Protein AF-A0AAD6XWJ1-F1 (afdb_monomer)

Nearest PDB structures (foldseek):
  7ep2-assembly2_D  TM=2.963E-01  e=6.273E+00  Homo sapiens

Structure (mmCIF, N/CA/C/O backbone):
data_AF-A0AAD6XWJ1-F1
#
_entry.id   AF-A0AAD6XWJ1-F1
#
loop_
_atom_site.group_PDB
_atom_site.id
_atom_site.type_symbol
_atom_site.label_atom_id
_atom_site.label_alt_id
_atom_site.label_comp_id
_atom_site.label_asym_id
_atom_site.label_entity_id
_atom_site.label_seq_id
_atom_site.pdbx_PDB_ins_code
_atom_site.Cartn_x
_atom_site.Cartn_y
_atom_site.Cartn_z
_atom_site.occupancy
_atom_site.B_iso_or_equiv
_atom_site.auth_seq_id
_atom_site.auth_comp_id
_atom_site.auth_asym_id
_atom_site.auth_atom_id
_atom_site.pdbx_PDB_model_num
ATOM 1 N N . CYS A 1 1 ? -11.488 4.535 10.121 1.00 91.62 1 CYS A N 1
ATOM 2 C CA . CYS A 1 1 ? -10.588 3.392 9.945 1.00 91.62 1 CYS A CA 1
ATOM 3 C C . CYS A 1 1 ? -10.199 2.906 11.325 1.00 91.62 1 CYS A C 1
ATOM 5 O O . CYS A 1 1 ? -9.861 3.737 12.164 1.00 91.62 1 CYS A O 1
ATOM 7 N N . ARG A 1 2 ? -10.234 1.590 11.554 1.00 92.44 2 ARG A N 1
ATOM 8 C CA . ARG A 1 2 ? -9.818 0.940 12.807 1.00 92.44 2 ARG A CA 1
ATOM 9 C C . ARG A 1 2 ? -8.453 1.377 13.351 1.00 92.44 2 ARG A C 1
ATOM 11 O O . ARG A 1 2 ? -8.247 1.314 14.556 1.00 92.44 2 ARG A O 1
ATOM 18 N N . PHE A 1 3 ? -7.564 1.884 12.494 1.00 94.31 3 PHE A N 1
ATOM 19 C CA . PHE A 1 3 ? -6.291 2.479 12.900 1.00 94.31 3 PHE A CA 1
ATOM 20 C C . PHE A 1 3 ? -6.427 3.955 13.305 1.00 94.31 3 PHE A C 1
ATOM 22 O O . PHE A 1 3 ? -6.313 4.287 14.481 1.00 94.31 3 PHE A O 1
ATOM 29 N N . CYS A 1 4 ? -6.681 4.854 12.344 1.00 94.25 4 CYS A N 1
ATOM 30 C CA . CYS A 1 4 ? -6.614 6.303 12.581 1.00 94.25 4 CYS A CA 1
ATOM 31 C C . CYS A 1 4 ? -7.834 6.883 13.300 1.00 94.25 4 CYS A C 1
ATOM 33 O O . CYS A 1 4 ? -7.748 7.980 13.836 1.00 94.25 4 CYS A O 1
ATOM 35 N N . LYS A 1 5 ? -8.970 6.173 13.294 1.00 92.62 5 LYS A N 1
ATOM 36 C CA . LYS A 1 5 ? -10.259 6.605 13.868 1.00 92.62 5 LYS A CA 1
ATOM 37 C C . LYS A 1 5 ? -10.811 7.932 13.313 1.00 92.62 5 LYS A C 1
ATOM 39 O O . LYS A 1 5 ? -11.768 8.453 13.870 1.00 92.62 5 LYS A O 1
ATOM 44 N N . ILE A 1 6 ? -10.237 8.447 12.223 1.00 90.69 6 ILE A N 1
ATOM 45 C CA . ILE A 1 6 ? -10.613 9.720 11.587 1.00 90.69 6 ILE A CA 1
ATOM 46 C C . ILE A 1 6 ? -11.378 9.458 10.285 1.00 90.69 6 ILE A C 1
ATOM 48 O O . ILE A 1 6 ? -12.524 9.863 10.147 1.00 90.69 6 ILE A O 1
ATOM 52 N N . GLU A 1 7 ? -10.763 8.725 9.357 1.00 89.38 7 GLU A N 1
ATOM 53 C CA . GLU A 1 7 ? -11.330 8.467 8.027 1.00 89.38 7 GLU A CA 1
ATOM 54 C C . GLU A 1 7 ? -12.370 7.343 8.023 1.00 89.38 7 GLU A C 1
ATOM 56 O O . GLU A 1 7 ? -12.495 6.595 8.995 1.00 89.38 7 GLU A O 1
ATOM 61 N N . VAL A 1 8 ? -13.083 7.143 6.912 1.00 88.06 8 VAL A N 1
ATOM 62 C CA . VAL A 1 8 ? -13.937 5.955 6.725 1.00 88.06 8 VAL A CA 1
ATOM 63 C C . VAL A 1 8 ? -13.086 4.681 6.800 1.00 88.06 8 VAL A C 1
ATOM 65 O O . VAL A 1 8 ? -11.908 4.648 6.447 1.00 88.06 8 VAL A O 1
ATOM 68 N N . GLU A 1 9 ? -13.646 3.613 7.363 1.00 88.62 9 GLU A N 1
ATOM 69 C CA . GLU A 1 9 ? -12.961 2.327 7.418 1.00 88.62 9 GLU A CA 1
ATOM 70 C C . GLU A 1 9 ? -13.071 1.581 6.091 1.00 88.62 9 GLU A C 1
ATOM 72 O O . GLU A 1 9 ? -14.059 0.898 5.837 1.00 88.62 9 GLU A O 1
ATOM 77 N N . THR A 1 10 ? -12.025 1.690 5.274 1.00 88.38 10 THR A N 1
ATOM 78 C CA . THR A 1 10 ? -11.870 0.904 4.051 1.00 88.38 10 THR A CA 1
ATOM 79 C C . THR A 1 10 ? -10.471 0.279 3.976 1.00 88.38 10 THR A C 1
ATOM 81 O O . THR A 1 10 ? -9.503 0.879 4.468 1.00 88.38 10 THR A O 1
ATOM 84 N N . PRO A 1 11 ? -10.331 -0.922 3.385 1.00 85.56 11 PRO A N 1
ATOM 85 C CA . PRO A 1 11 ? -9.026 -1.522 3.123 1.00 85.56 11 PRO A CA 1
ATOM 86 C C . P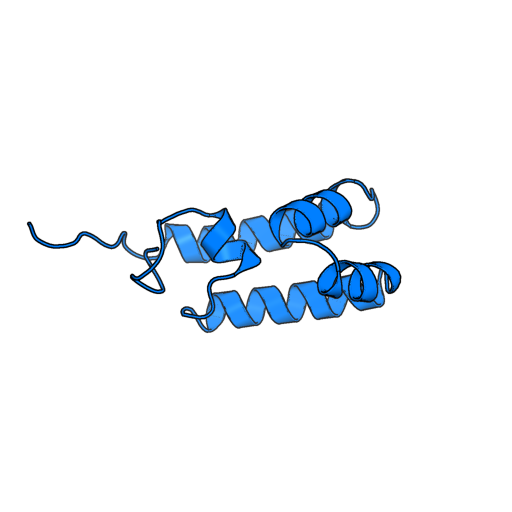RO A 1 11 ? -8.097 -0.634 2.289 1.00 85.56 11 PRO A C 1
ATOM 88 O O . PRO A 1 11 ? -6.898 -0.594 2.545 1.00 85.56 11 PRO A O 1
ATOM 91 N N . GLU A 1 12 ? -8.637 0.121 1.333 1.00 87.12 12 GLU A N 1
ATOM 92 C CA . GLU A 1 12 ? -7.879 1.015 0.456 1.00 87.12 12 GLU A CA 1
ATOM 93 C C . GLU A 1 12 ? -7.235 2.151 1.247 1.00 87.12 12 GLU A C 1
ATOM 95 O O . GLU A 1 12 ? -6.066 2.465 1.029 1.00 87.12 12 GLU A O 1
ATOM 100 N N . HIS A 1 13 ? -7.957 2.732 2.213 1.00 90.44 13 HIS A N 1
ATOM 101 C CA . HIS A 1 13 ? -7.380 3.741 3.094 1.00 90.44 13 HIS A CA 1
ATOM 102 C C . HIS A 1 13 ? -6.236 3.146 3.918 1.00 90.44 13 HIS A C 1
ATOM 104 O O . HIS A 1 13 ? -5.172 3.760 3.994 1.00 90.44 13 HIS A O 1
ATOM 110 N N . ALA A 1 14 ? -6.429 1.960 4.509 1.00 92.06 14 ALA A N 1
ATOM 111 C CA . ALA A 1 14 ? -5.383 1.268 5.263 1.00 92.06 14 ALA A CA 1
ATOM 112 C C . ALA A 1 14 ? -4.134 1.011 4.405 1.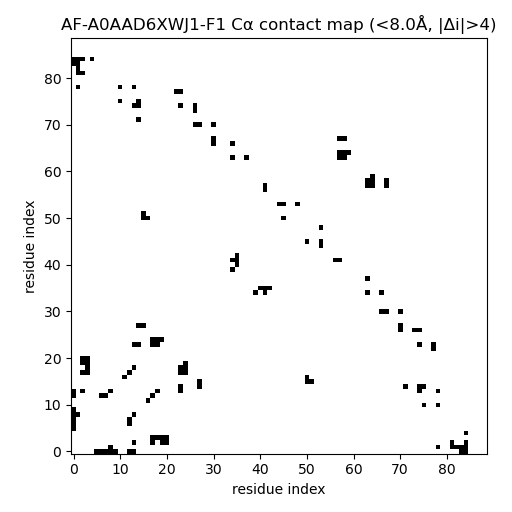00 92.06 14 ALA A C 1
ATOM 114 O O . ALA A 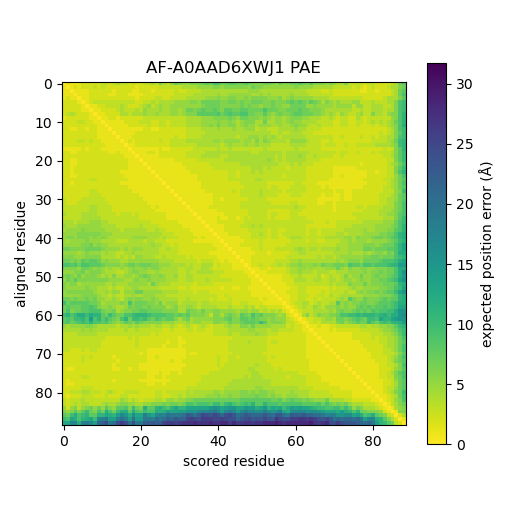1 14 ? -3.025 1.322 4.827 1.00 92.06 14 ALA A O 1
ATOM 115 N N . LEU A 1 15 ? -4.332 0.513 3.189 1.00 90.94 15 LEU A N 1
ATOM 116 C CA . LEU A 1 15 ? -3.279 0.102 2.268 1.00 90.94 15 LEU A CA 1
ATOM 117 C C . LEU A 1 15 ? -2.518 1.281 1.652 1.00 90.94 15 LEU A C 1
ATOM 119 O O . LEU A 1 15 ? -1.296 1.226 1.533 1.00 90.94 15 LEU A O 1
ATOM 123 N N . LEU A 1 16 ? -3.219 2.350 1.270 1.00 88.75 16 LEU A N 1
ATOM 124 C CA . LEU A 1 16 ? -2.636 3.435 0.478 1.00 88.75 16 LEU A CA 1
ATOM 125 C C . LEU A 1 16 ? -2.233 4.640 1.320 1.00 88.75 16 LEU A C 1
ATOM 127 O O . LEU A 1 16 ? -1.147 5.175 1.119 1.00 88.75 16 LEU A O 1
ATOM 131 N N . THR A 1 17 ? -3.041 5.040 2.306 1.00 91.69 17 THR A N 1
ATOM 132 C CA . THR A 1 17 ? -2.916 6.381 2.920 1.00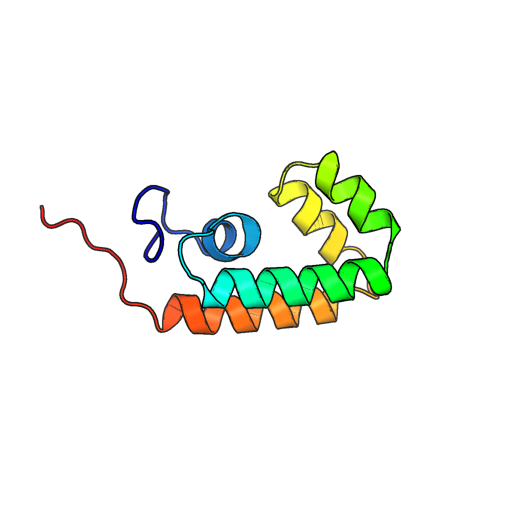 91.69 17 THR A CA 1
ATOM 133 C C . THR A 1 17 ? -2.867 6.407 4.449 1.00 91.69 17 THR A C 1
ATOM 135 O O . THR A 1 17 ? -2.545 7.433 5.031 1.00 91.69 17 THR A O 1
ATOM 138 N N . CYS A 1 18 ? -3.203 5.317 5.142 1.00 94.88 18 CYS A N 1
ATOM 139 C CA . CYS A 1 18 ? -3.307 5.337 6.601 1.00 94.88 18 CYS A CA 1
ATOM 140 C C . CYS A 1 18 ? -1.936 5.220 7.268 1.00 94.88 18 CYS A C 1
ATOM 142 O O . CYS A 1 18 ? -1.315 4.165 7.178 1.00 94.88 18 CYS A O 1
ATOM 144 N N . ASP A 1 19 ? -1.502 6.246 7.998 1.00 96.12 19 ASP A N 1
ATOM 145 C CA . ASP A 1 19 ? -0.207 6.249 8.705 1.00 96.12 19 ASP A CA 1
ATOM 146 C C . ASP A 1 19 ? -0.320 5.989 10.216 1.00 96.12 19 ASP A C 1
ATOM 148 O O . ASP A 1 19 ? 0.660 6.057 10.952 1.00 96.12 19 ASP A O 1
ATOM 152 N N . ALA A 1 20 ? -1.520 5.663 10.702 1.00 96.19 20 ALA A N 1
ATOM 153 C CA . ALA A 1 20 ? -1.768 5.465 12.130 1.00 96.19 20 ALA A CA 1
ATOM 154 C C . ALA A 1 20 ? -1.281 4.109 12.677 1.00 96.19 20 ALA A C 1
ATOM 156 O O . ALA A 1 20 ? -1.198 3.947 13.893 1.00 96.19 20 ALA A O 1
ATOM 157 N N . SER A 1 21 ? -0.978 3.135 11.810 1.00 96.31 21 SER A N 1
ATOM 158 C CA . SER A 1 21 ? -0.407 1.841 12.207 1.00 96.31 21 SER A CA 1
ATOM 159 C C . SER A 1 21 ? 1.066 1.760 11.788 1.00 96.31 21 SER A C 1
ATOM 161 O O . SER A 1 21 ? 1.341 1.687 10.588 1.00 96.31 21 SER A O 1
ATOM 163 N N . PRO A 1 22 ? 2.022 1.730 12.741 1.00 96.38 22 PRO A N 1
ATOM 164 C CA . PRO A 1 22 ? 3.448 1.606 12.429 1.00 96.38 22 PRO A CA 1
ATOM 165 C C . PRO A 1 22 ? 3.785 0.352 11.615 1.00 96.38 22 PRO A C 1
ATOM 167 O O . PRO A 1 22 ? 4.670 0.381 10.762 1.00 96.38 22 PRO A O 1
ATOM 170 N N . GLU A 1 23 ? 3.060 -0.742 11.849 1.00 96.75 23 GLU A N 1
ATOM 171 C CA . GLU A 1 23 ? 3.228 -1.996 11.116 1.00 96.75 23 GLU A CA 1
ATOM 172 C C . GLU A 1 23 ? 2.827 -1.843 9.643 1.00 96.75 23 GLU A C 1
ATOM 174 O O . GLU A 1 23 ? 3.596 -2.196 8.750 1.00 96.75 23 GLU A O 1
ATOM 179 N N . VAL A 1 24 ? 1.678 -1.214 9.374 1.00 96.12 24 VAL A N 1
ATOM 180 C CA . VAL A 1 24 ? 1.222 -0.924 8.004 1.00 96.12 24 VAL A CA 1
ATOM 181 C C . VAL A 1 24 ? 2.172 0.045 7.295 1.00 96.12 24 VAL A C 1
ATOM 183 O O . VAL A 1 24 ? 2.499 -0.159 6.125 1.00 96.12 24 VAL A O 1
ATOM 186 N N . VAL A 1 25 ? 2.678 1.061 8.001 1.00 96.88 25 VAL A N 1
ATOM 187 C CA . VAL A 1 25 ? 3.682 1.997 7.463 1.00 96.88 25 VAL A CA 1
ATOM 188 C C . VAL A 1 25 ? 4.970 1.263 7.082 1.00 96.88 25 VAL A C 1
ATOM 190 O O . VAL A 1 25 ? 5.536 1.528 6.018 1.00 96.88 25 VAL A O 1
ATOM 193 N N . SER A 1 26 ? 5.419 0.313 7.907 1.00 97.44 26 SER A N 1
ATOM 194 C CA . SER A 1 26 ? 6.595 -0.516 7.623 1.00 97.44 26 SER A CA 1
ATOM 195 C C . SER A 1 26 ? 6.393 -1.379 6.373 1.00 97.44 26 SER A C 1
ATOM 197 O O . SER A 1 26 ? 7.223 -1.342 5.460 1.00 97.44 26 SER A O 1
ATOM 199 N N . LEU A 1 27 ? 5.252 -2.074 6.272 1.00 97.12 27 LEU A N 1
ATOM 200 C CA . LEU A 1 27 ? 4.893 -2.878 5.097 1.00 97.12 27 LEU A CA 1
ATOM 201 C C . LEU A 1 27 ? 4.862 -2.034 3.819 1.00 97.12 27 LEU A C 1
ATOM 203 O O . LEU A 1 27 ? 5.451 -2.416 2.808 1.00 97.12 27 LEU A O 1
ATOM 207 N N . ARG A 1 28 ? 4.239 -0.854 3.872 1.00 95.75 28 ARG A N 1
ATOM 208 C CA . ARG A 1 28 ? 4.156 0.067 2.732 1.00 95.75 28 ARG A CA 1
ATOM 209 C C . ARG A 1 28 ? 5.524 0.616 2.330 1.00 95.75 28 ARG A C 1
ATOM 211 O O . ARG A 1 28 ? 5.830 0.684 1.143 1.00 95.75 28 ARG A O 1
ATOM 218 N N . THR A 1 29 ? 6.370 0.954 3.300 1.00 95.38 29 THR A N 1
ATOM 219 C CA . THR A 1 29 ? 7.741 1.424 3.043 1.00 95.38 29 THR A CA 1
ATOM 220 C C . THR A 1 29 ? 8.576 0.336 2.368 1.00 95.38 29 THR A C 1
ATOM 222 O O . THR A 1 29 ? 9.251 0.607 1.375 1.00 95.38 29 THR A O 1
ATOM 225 N N . ALA A 1 30 ? 8.500 -0.906 2.858 1.00 96.00 30 ALA A N 1
ATOM 226 C CA . ALA A 1 30 ? 9.196 -2.043 2.259 1.00 96.00 30 ALA A CA 1
ATOM 227 C C . ALA A 1 30 ? 8.679 -2.350 0.844 1.00 96.00 30 ALA A C 1
ATOM 229 O O . ALA A 1 30 ? 9.475 -2.568 -0.075 1.00 96.00 30 ALA A O 1
ATOM 230 N N . PHE A 1 31 ? 7.357 -2.318 0.658 1.00 95.06 31 PHE A N 1
ATOM 231 C CA . PHE A 1 31 ? 6.711 -2.488 -0.639 1.00 95.06 31 PHE A CA 1
ATOM 232 C C . PHE A 1 31 ? 7.194 -1.445 -1.650 1.00 95.06 31 PHE A C 1
ATOM 234 O O . PHE A 1 31 ? 7.702 -1.825 -2.704 1.00 95.06 31 PHE A O 1
ATOM 241 N N . PHE A 1 32 ? 7.117 -0.153 -1.322 1.00 93.81 32 PHE A N 1
ATOM 242 C CA . PHE A 1 32 ? 7.566 0.912 -2.220 1.00 93.81 32 PHE A CA 1
ATOM 243 C C . PHE A 1 32 ? 9.071 0.884 -2.466 1.00 93.81 32 PHE A C 1
ATOM 245 O O . PHE A 1 32 ? 9.507 1.100 -3.596 1.00 93.81 32 PHE A O 1
ATOM 252 N N . GLY A 1 33 ? 9.865 0.551 -1.447 1.00 94.50 33 GLY A N 1
ATOM 253 C CA . GLY A 1 33 ? 11.304 0.357 -1.601 1.00 94.50 33 GLY A CA 1
ATOM 254 C C . GLY A 1 33 ? 11.626 -0.679 -2.676 1.00 94.50 33 GLY A C 1
ATOM 255 O O . GLY A 1 33 ? 12.435 -0.413 -3.561 1.00 94.50 33 GLY A O 1
ATOM 256 N N . LYS A 1 34 ? 10.944 -1.829 -2.653 1.00 94.38 34 LYS A N 1
ATOM 257 C CA . LYS A 1 34 ? 11.123 -2.866 -3.674 1.00 94.38 34 LYS A CA 1
ATOM 258 C C . LYS A 1 34 ? 10.529 -2.469 -5.026 1.00 94.38 34 LYS A C 1
ATOM 260 O O . LYS A 1 34 ? 11.193 -2.621 -6.046 1.00 94.38 34 LYS A O 1
ATOM 265 N N . LEU A 1 35 ? 9.315 -1.923 -5.034 1.00 92.94 35 LEU A N 1
ATOM 266 C CA . LEU A 1 35 ? 8.618 -1.517 -6.251 1.00 92.94 35 LEU A CA 1
ATOM 267 C C . LEU A 1 35 ? 9.444 -0.520 -7.073 1.00 92.94 35 LEU A C 1
ATOM 269 O O . LEU A 1 35 ? 9.536 -0.664 -8.285 1.00 92.94 35 LEU A O 1
ATOM 273 N N . PHE A 1 36 ? 10.072 0.463 -6.425 1.00 93.19 36 PHE A N 1
ATOM 274 C CA . PHE A 1 36 ? 10.873 1.477 -7.116 1.00 93.19 36 PHE A CA 1
ATOM 275 C C . PHE A 1 36 ? 12.254 0.990 -7.548 1.00 93.19 36 PHE A C 1
ATOM 277 O O . PHE A 1 36 ? 12.863 1.619 -8.410 1.00 93.19 36 PHE A O 1
ATOM 284 N N . ILE A 1 37 ? 12.748 -0.111 -6.979 1.00 92.06 37 ILE A N 1
ATOM 285 C CA . ILE A 1 37 ? 13.932 -0.800 -7.500 1.00 92.06 37 ILE A CA 1
ATOM 286 C C . ILE A 1 37 ? 13.554 -1.569 -8.770 1.00 92.06 37 ILE A C 1
ATOM 288 O O . ILE A 1 37 ? 14.249 -1.456 -9.777 1.00 92.06 37 ILE A O 1
ATOM 292 N N . ASP A 1 38 ? 12.447 -2.314 -8.727 1.00 90.25 38 ASP A N 1
ATOM 293 C CA . ASP A 1 38 ? 12.014 -3.173 -9.832 1.00 90.25 38 ASP A CA 1
ATOM 294 C C . ASP A 1 38 ? 11.478 -2.347 -11.019 1.00 90.25 38 ASP A C 1
ATOM 296 O O . ASP A 1 38 ? 11.734 -2.683 -12.176 1.00 90.25 38 ASP A O 1
ATOM 300 N N . VAL A 1 39 ? 10.763 -1.248 -10.742 1.00 91.38 39 VAL A N 1
ATOM 301 C CA . VAL A 1 39 ? 10.150 -0.362 -11.745 1.00 91.38 39 VAL A CA 1
ATOM 302 C C . VAL A 1 39 ? 10.312 1.118 -11.340 1.00 91.38 39 VAL A C 1
ATOM 304 O O . VAL A 1 39 ? 9.396 1.737 -10.788 1.00 91.38 39 VAL A O 1
ATOM 307 N N . PRO A 1 40 ? 11.473 1.740 -11.627 1.00 91.19 40 PRO A N 1
ATOM 308 C CA . PRO A 1 40 ? 11.778 3.109 -11.194 1.00 91.19 40 PRO A CA 1
ATOM 309 C C . PRO A 1 40 ? 10.812 4.189 -11.705 1.00 91.19 40 PRO A C 1
ATOM 311 O O . PRO A 1 40 ? 10.616 5.207 -11.042 1.00 91.19 40 PRO A O 1
ATOM 314 N N . THR A 1 41 ? 10.177 3.977 -12.863 1.00 90.81 41 THR A N 1
ATOM 315 C CA . THR A 1 41 ? 9.197 4.911 -13.449 1.00 90.81 41 THR A CA 1
ATOM 316 C C . THR A 1 41 ? 7.970 5.109 -12.558 1.00 90.81 41 THR A C 1
ATOM 318 O O . THR A 1 41 ? 7.401 6.202 -12.544 1.00 90.81 41 THR A O 1
ATOM 321 N N . LEU A 1 42 ? 7.598 4.107 -11.753 1.00 90.38 42 LEU A N 1
ATOM 322 C CA . LEU A 1 42 ? 6.477 4.209 -10.816 1.00 90.38 42 LEU A CA 1
ATOM 323 C C . LEU A 1 42 ? 6.725 5.248 -9.718 1.00 90.38 42 LEU A C 1
ATOM 325 O O . LEU A 1 42 ? 5.768 5.818 -9.204 1.00 90.38 42 LEU A O 1
ATOM 329 N N . ARG A 1 43 ? 7.986 5.559 -9.390 1.00 91.44 43 ARG A N 1
ATOM 330 C CA . ARG A 1 43 ? 8.306 6.600 -8.405 1.00 91.44 43 ARG A CA 1
ATOM 331 C C . ARG A 1 43 ? 7.833 7.976 -8.857 1.00 91.44 43 ARG A C 1
ATOM 333 O O . ARG A 1 43 ? 7.265 8.712 -8.064 1.00 91.44 43 ARG A O 1
ATOM 340 N N . VAL A 1 44 ? 8.039 8.288 -10.135 1.00 91.00 44 VAL A N 1
ATOM 341 C CA . VAL A 1 44 ? 7.596 9.553 -10.735 1.00 91.00 44 VAL A CA 1
ATOM 342 C C . VAL A 1 44 ? 6.071 9.603 -10.788 1.00 91.00 44 VAL A C 1
ATOM 344 O O . VAL A 1 44 ? 5.472 10.622 -10.468 1.00 91.00 44 VAL A O 1
ATOM 347 N N . LEU A 1 45 ? 5.426 8.486 -11.141 1.00 90.81 45 LEU A N 1
ATOM 348 C CA . LEU A 1 45 ? 3.966 8.415 -11.200 1.00 90.81 45 LEU A CA 1
ATOM 349 C C . LEU A 1 45 ? 3.306 8.567 -9.823 1.00 90.81 45 LEU A C 1
ATOM 351 O O . LEU A 1 45 ? 2.227 9.144 -9.751 1.00 90.81 45 LEU A O 1
ATOM 355 N N . MET A 1 46 ? 3.949 8.112 -8.743 1.00 90.50 46 MET A N 1
ATOM 356 C CA . MET A 1 46 ? 3.441 8.290 -7.376 1.00 90.50 46 MET A CA 1
ATOM 357 C C . MET A 1 46 ? 3.288 9.769 -6.987 1.00 90.50 46 MET A C 1
ATOM 3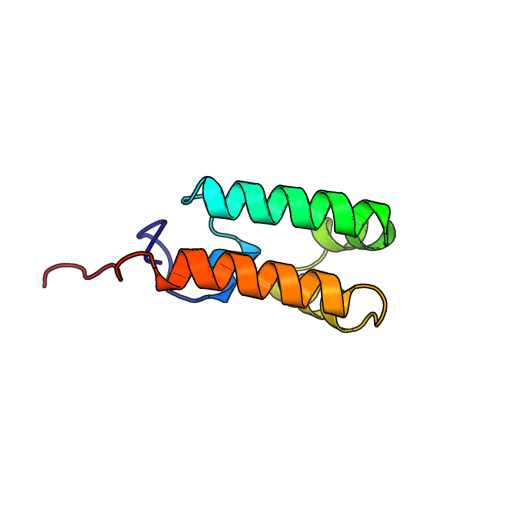59 O O . MET A 1 46 ? 2.401 10.102 -6.212 1.00 90.50 46 MET A O 1
ATOM 363 N N . GLU A 1 47 ? 4.142 10.654 -7.507 1.00 88.88 47 GLU A N 1
ATOM 364 C CA . GLU A 1 47 ? 4.100 12.091 -7.194 1.00 88.88 47 GLU A CA 1
ATOM 365 C C . GLU A 1 47 ? 3.018 12.846 -7.983 1.00 88.88 47 GLU A C 1
ATOM 367 O O . GLU A 1 47 ? 2.659 13.964 -7.619 1.00 88.88 47 GLU A O 1
ATOM 372 N N . ILE A 1 48 ? 2.518 12.255 -9.073 1.00 92.31 48 ILE A N 1
ATOM 373 C CA . ILE A 1 48 ? 1.626 12.918 -10.038 1.00 92.31 48 ILE A CA 1
ATOM 374 C C . ILE A 1 48 ? 0.195 12.381 -9.947 1.00 92.31 48 ILE A C 1
ATOM 376 O O . ILE A 1 48 ? -0.755 13.117 -10.208 1.00 92.31 48 ILE A O 1
ATOM 380 N N . LEU A 1 49 ? 0.040 11.095 -9.633 1.00 90.00 49 LEU A N 1
ATOM 381 C CA . LEU A 1 49 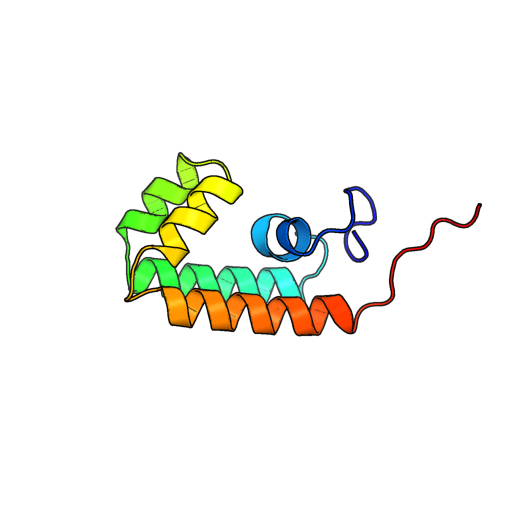? -1.245 10.406 -9.645 1.00 90.00 49 LEU A CA 1
ATOM 382 C C . LEU A 1 49 ? -1.895 10.401 -8.267 1.00 90.00 49 LEU A C 1
ATOM 384 O O . LEU A 1 49 ? -1.233 10.222 -7.244 1.00 90.00 49 LEU A O 1
ATOM 388 N N . GLU A 1 50 ? -3.224 10.467 -8.257 1.00 87.81 50 GLU A N 1
ATOM 389 C CA . GLU A 1 50 ? -3.989 10.193 -7.045 1.00 87.81 50 GLU A CA 1
ATOM 390 C C . GLU A 1 50 ? -3.755 8.743 -6.578 1.00 87.81 50 GLU A C 1
ATOM 392 O O . GLU A 1 50 ? -3.583 7.845 -7.413 1.00 87.81 50 GLU A O 1
ATOM 397 N N . PRO A 1 51 ? -3.812 8.439 -5.265 1.00 85.06 51 PRO A N 1
ATOM 398 C CA . PRO A 1 51 ? -3.446 7.121 -4.738 1.00 85.06 51 PRO A CA 1
ATOM 399 C C . PRO A 1 51 ? -4.169 5.944 -5.407 1.00 85.06 51 PRO A C 1
ATOM 401 O O . PRO A 1 51 ? -3.579 4.890 -5.638 1.00 85.06 51 PRO A O 1
ATOM 404 N N . SER A 1 52 ? -5.448 6.121 -5.754 1.00 82.75 52 SER A N 1
ATOM 405 C CA . SER A 1 52 ? -6.237 5.087 -6.434 1.00 82.75 52 SER A CA 1
ATOM 406 C C . SER A 1 52 ? -5.835 4.883 -7.900 1.00 82.75 52 SER A C 1
ATOM 408 O O . SER A 1 52 ? -5.908 3.765 -8.414 1.00 82.75 52 SER A O 1
ATOM 410 N N . GLU A 1 53 ? -5.392 5.939 -8.582 1.00 87.75 53 GLU A N 1
ATOM 411 C CA . GLU A 1 53 ? -4.890 5.878 -9.955 1.00 87.75 53 GLU A CA 1
ATOM 412 C C . GLU A 1 53 ? -3.498 5.259 -9.983 1.00 87.75 53 GLU A C 1
ATOM 414 O O . GLU A 1 53 ? -3.234 4.371 -10.794 1.00 87.75 53 GLU A O 1
ATOM 419 N N . PHE A 1 54 ? -2.649 5.639 -9.032 1.00 89.69 54 PHE A N 1
ATOM 420 C CA . PHE A 1 54 ? -1.356 5.007 -8.828 1.00 89.69 54 PHE A CA 1
ATOM 421 C C . PHE A 1 54 ? -1.498 3.515 -8.499 1.00 89.69 54 PHE A C 1
ATOM 423 O O . PHE A 1 54 ? -0.799 2.679 -9.064 1.00 89.69 54 PHE A O 1
ATOM 430 N N . PHE A 1 55 ? -2.471 3.131 -7.669 1.00 86.00 55 PHE A N 1
ATOM 431 C CA . PHE A 1 55 ? -2.732 1.715 -7.409 1.00 86.00 55 PHE A CA 1
ATOM 432 C C . PHE A 1 55 ? -3.078 0.928 -8.676 1.00 86.00 55 PHE A C 1
ATOM 434 O O . PHE A 1 55 ? -2.602 -0.194 -8.857 1.00 86.00 55 PHE A O 1
ATOM 441 N N . LYS A 1 56 ? -3.837 1.534 -9.596 1.00 87.31 56 LYS A N 1
ATOM 442 C CA . LYS A 1 56 ? -4.145 0.923 -10.893 1.00 87.31 56 LYS A CA 1
ATOM 443 C C . LYS A 1 56 ? -2.887 0.715 -11.740 1.00 87.31 56 LYS A C 1
ATOM 445 O O . LYS A 1 56 ? -2.748 -0.344 -12.345 1.00 87.31 56 LYS A O 1
ATOM 450 N N . THR A 1 57 ? -1.954 1.665 -11.785 1.00 88.62 57 THR A N 1
ATOM 451 C CA . THR A 1 57 ? -0.731 1.492 -12.594 1.00 88.62 57 THR A CA 1
ATOM 452 C C . THR A 1 57 ? 0.125 0.330 -12.088 1.00 88.62 57 THR A C 1
ATOM 454 O O . THR A 1 57 ? 0.625 -0.451 -12.896 1.00 88.62 57 THR A O 1
ATOM 457 N N . MET A 1 58 ? 0.191 0.130 -10.768 1.00 86.81 58 MET A N 1
ATOM 458 C CA . MET A 1 58 ? 0.9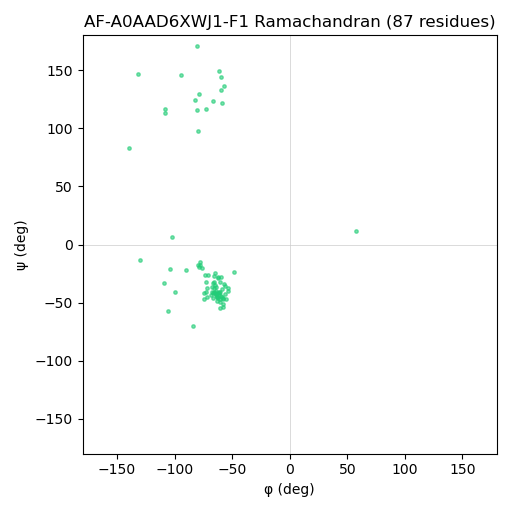35 -0.979 -10.164 1.00 86.81 58 MET A CA 1
ATOM 459 C C . MET A 1 58 ? 0.355 -2.367 -10.484 1.00 86.81 58 MET A C 1
ATOM 461 O O . MET A 1 58 ? 1.096 -3.347 -10.466 1.00 86.81 58 MET A O 1
ATOM 465 N N . ILE A 1 59 ? -0.948 -2.488 -10.757 1.00 85.50 59 ILE A N 1
ATOM 466 C CA . ILE A 1 59 ? -1.586 -3.783 -11.068 1.00 85.50 59 ILE A CA 1
ATOM 467 C C . ILE A 1 59 ? -1.589 -4.117 -12.564 1.00 85.50 59 ILE A C 1
ATOM 469 O O . ILE A 1 59 ? -1.712 -5.288 -12.922 1.00 85.50 59 ILE A O 1
ATOM 473 N N . TYR A 1 60 ? -1.463 -3.118 -13.442 1.00 83.25 60 TYR A N 1
ATOM 474 C CA . TYR A 1 60 ? -1.467 -3.344 -14.892 1.00 83.25 60 TYR A CA 1
ATOM 475 C C . TYR A 1 60 ? -0.167 -3.971 -15.401 1.00 83.25 60 TYR A C 1
ATOM 477 O O . TYR A 1 60 ? -0.177 -4.680 -16.409 1.00 83.25 60 TYR A O 1
ATOM 485 N N . GLU A 1 61 ? 0.946 -3.753 -14.705 1.00 80.06 61 GLU A N 1
ATOM 486 C CA . GLU A 1 61 ? 2.214 -4.379 -15.051 1.00 80.06 61 GLU A CA 1
ATOM 487 C C . GLU A 1 61 ? 2.316 -5.809 -14.493 1.00 80.06 61 GLU A C 1
ATOM 489 O O . GLU A 1 61 ? 2.220 -6.074 -13.292 1.00 80.06 61 GLU A O 1
ATOM 494 N N . ARG A 1 62 ? 2.567 -6.777 -15.386 1.00 79.88 62 ARG A N 1
ATOM 495 C CA . ARG A 1 62 ? 2.719 -8.196 -15.014 1.00 79.88 62 ARG A CA 1
ATOM 496 C C . ARG A 1 62 ? 3.904 -8.438 -14.069 1.00 79.88 62 ARG A C 1
ATOM 498 O O . ARG A 1 62 ? 3.883 -9.401 -13.307 1.00 79.88 62 ARG A O 1
ATOM 505 N N . SER A 1 63 ? 4.932 -7.597 -14.132 1.00 83.25 63 SER A N 1
ATOM 506 C CA . SER A 1 63 ? 6.113 -7.632 -13.260 1.00 83.25 63 SER A CA 1
ATOM 507 C C . SER A 1 63 ? 5.777 -7.294 -11.807 1.00 83.25 63 SER A C 1
ATOM 509 O O . SER A 1 63 ? 6.382 -7.858 -10.897 1.00 83.25 63 SER A O 1
ATOM 511 N N . THR A 1 64 ? 4.804 -6.414 -11.573 1.00 88.81 64 THR A N 1
ATOM 512 C CA . THR A 1 64 ? 4.516 -5.849 -10.247 1.00 88.81 64 THR A CA 1
ATOM 513 C C . THR A 1 64 ? 3.280 -6.451 -9.594 1.00 88.81 64 THR A C 1
ATOM 515 O O . THR A 1 64 ? 3.191 -6.437 -8.368 1.00 88.81 64 THR A O 1
ATOM 518 N N . ILE A 1 65 ? 2.360 -7.054 -10.356 1.00 90.56 65 ILE A N 1
ATOM 519 C CA . ILE A 1 65 ? 1.099 -7.592 -9.814 1.00 90.56 65 ILE A CA 1
ATOM 520 C C . ILE A 1 65 ? 1.299 -8.567 -8.643 1.00 90.56 65 ILE A C 1
ATOM 522 O O . ILE A 1 65 ? 0.570 -8.503 -7.656 1.00 90.56 65 ILE A O 1
ATOM 526 N N . ALA A 1 66 ? 2.314 -9.436 -8.700 1.00 92.31 66 ALA A N 1
ATOM 527 C CA . ALA A 1 66 ? 2.606 -10.373 -7.614 1.00 92.31 66 ALA A CA 1
ATOM 528 C C . ALA A 1 66 ? 3.103 -9.654 -6.348 1.00 92.31 66 ALA A C 1
ATOM 530 O O . ALA A 1 66 ? 2.755 -10.042 -5.232 1.00 92.31 66 ALA A O 1
ATOM 531 N N . LEU A 1 67 ? 3.890 -8.588 -6.519 1.00 93.06 67 LEU A N 1
ATOM 532 C CA . LEU A 1 67 ? 4.375 -7.756 -5.421 1.00 93.06 67 LEU A CA 1
ATOM 533 C C . LEU A 1 67 ? 3.221 -6.975 -4.776 1.00 93.06 67 LEU A C 1
ATOM 535 O O . LEU A 1 67 ? 3.122 -6.948 -3.551 1.00 93.06 67 LEU A O 1
ATOM 539 N N . VAL A 1 68 ? 2.324 -6.410 -5.590 1.00 93.19 68 VAL A N 1
ATOM 540 C CA . VAL A 1 68 ? 1.119 -5.706 -5.122 1.00 93.19 68 VAL A CA 1
ATOM 541 C C . VAL A 1 68 ? 0.188 -6.655 -4.372 1.00 93.19 68 VAL A C 1
ATOM 543 O O . VAL A 1 68 ? -0.280 -6.319 -3.288 1.00 93.19 68 VAL A O 1
ATOM 546 N N . ALA A 1 69 ? -0.051 -7.854 -4.910 1.00 94.38 69 ALA A N 1
ATOM 547 C CA . ALA A 1 69 ? -0.905 -8.854 -4.275 1.00 94.38 69 ALA A CA 1
ATOM 548 C C . ALA A 1 69 ? -0.354 -9.292 -2.911 1.00 94.38 69 ALA A C 1
ATOM 550 O O . ALA A 1 69 ? -1.108 -9.371 -1.942 1.00 94.38 69 ALA A O 1
ATOM 551 N N . LYS A 1 70 ? 0.963 -9.524 -2.819 1.00 95.94 70 LYS A N 1
ATOM 552 C CA . LYS A 1 70 ? 1.623 -9.840 -1.549 1.00 95.94 70 LYS A CA 1
ATOM 553 C C . LYS A 1 70 ? 1.451 -8.706 -0.534 1.00 95.94 70 LYS A C 1
ATOM 555 O O . LYS A 1 70 ? 1.036 -8.964 0.590 1.00 95.94 70 LYS A O 1
ATOM 560 N N . PHE A 1 71 ? 1.739 -7.470 -0.936 1.00 95.50 71 PHE A N 1
ATOM 561 C CA . PHE A 1 71 ? 1.595 -6.305 -0.065 1.00 95.50 71 PHE A CA 1
ATOM 562 C C . PHE A 1 71 ? 0.155 -6.135 0.434 1.00 95.50 71 PHE A C 1
ATOM 564 O O . PHE A 1 71 ? -0.067 -5.942 1.628 1.00 95.50 71 PHE A O 1
ATOM 571 N N . ALA A 1 72 ? -0.826 -6.270 -0.461 1.00 95.25 72 ALA A N 1
ATOM 572 C CA . ALA A 1 72 ? -2.233 -6.193 -0.097 1.00 95.25 72 ALA A CA 1
ATOM 573 C C . ALA A 1 72 ? -2.616 -7.270 0.922 1.00 95.25 72 ALA A C 1
ATOM 575 O O . ALA A 1 72 ? -3.269 -6.959 1.914 1.00 95.25 72 ALA A O 1
ATOM 576 N N . TYR A 1 73 ? -2.169 -8.510 0.713 1.00 97.06 73 TYR A N 1
ATOM 577 C CA . TYR A 1 73 ? -2.385 -9.600 1.660 1.00 97.06 73 TYR A CA 1
ATOM 578 C C . TYR A 1 73 ? -1.806 -9.277 3.046 1.00 97.06 73 TYR A C 1
ATOM 580 O O . TYR A 1 73 ? -2.525 -9.347 4.037 1.00 97.06 73 TYR A O 1
ATOM 588 N N . GLU A 1 74 ? -0.540 -8.855 3.120 1.00 97.25 74 GLU A N 1
ATOM 589 C CA . GLU A 1 74 ? 0.129 -8.552 4.393 1.00 97.25 74 GLU A CA 1
ATOM 590 C C . GLU A 1 74 ? -0.562 -7.406 5.154 1.00 97.25 74 GLU A C 1
ATOM 592 O O . GLU A 1 74 ? -0.770 -7.506 6.362 1.00 97.25 74 GLU A O 1
ATOM 597 N N . VAL A 1 75 ? -0.992 -6.344 4.461 1.00 96.00 75 VAL A N 1
ATOM 598 C CA . VAL A 1 75 ? -1.753 -5.252 5.095 1.00 96.00 75 VAL A CA 1
ATOM 599 C C . VAL A 1 75 ? -3.125 -5.725 5.574 1.00 96.00 75 VAL A C 1
ATOM 601 O O . VAL A 1 75 ? -3.562 -5.333 6.658 1.00 96.00 75 VAL A O 1
ATOM 604 N N . LEU A 1 76 ? -3.819 -6.544 4.781 1.00 95.38 76 LEU A N 1
ATOM 605 C CA . LEU A 1 76 ? -5.145 -7.051 5.129 1.00 95.38 76 LEU A CA 1
ATOM 606 C C . LEU A 1 76 ? -5.111 -7.963 6.357 1.00 95.38 76 LEU A C 1
ATOM 608 O O . LEU A 1 76 ? -6.031 -7.887 7.168 1.00 95.38 76 LEU A O 1
ATOM 612 N N . GLU A 1 77 ? -4.055 -8.752 6.548 1.00 96.94 77 GLU A N 1
ATOM 613 C CA . GLU A 1 77 ? -3.873 -9.554 7.764 1.00 96.94 77 GLU A CA 1
ATOM 614 C C . GLU A 1 77 ? -3.796 -8.662 9.015 1.00 96.94 77 GLU A C 1
ATOM 616 O O . GLU A 1 77 ? -4.517 -8.882 9.993 1.00 96.94 77 GLU A O 1
ATOM 621 N N . VAL A 1 78 ? -3.003 -7.585 8.970 1.00 95.62 78 VAL A N 1
ATOM 622 C CA . VAL A 1 78 ? -2.915 -6.604 10.072 1.00 95.62 78 VAL A CA 1
ATOM 623 C C . VAL A 1 78 ? -4.250 -5.888 10.272 1.00 95.62 78 VAL A C 1
ATOM 625 O O . VAL A 1 78 ? -4.720 -5.687 11.397 1.00 95.62 78 VAL A O 1
ATOM 628 N N . PHE A 1 79 ? -4.897 -5.504 9.172 1.00 93.88 79 PHE A N 1
ATOM 629 C CA . PHE A 1 79 ? -6.185 -4.830 9.202 1.00 93.88 79 PHE A CA 1
ATOM 630 C C . PHE A 1 79 ? -7.240 -5.711 9.868 1.00 93.88 79 PHE A C 1
ATOM 632 O O . PHE A 1 79 ? -7.834 -5.292 10.860 1.00 93.88 79 PHE A O 1
ATOM 639 N N . TYR A 1 80 ? -7.448 -6.940 9.398 1.00 93.19 80 TYR A N 1
ATOM 640 C CA . TYR A 1 80 ? -8.516 -7.810 9.885 1.00 93.19 80 TYR A CA 1
ATOM 641 C C . TYR A 1 80 ? -8.295 -8.353 11.296 1.00 93.19 80 TYR A C 1
ATOM 643 O O . TYR A 1 80 ? -9.282 -8.581 11.998 1.00 93.19 80 TYR A O 1
ATOM 651 N N . THR A 1 81 ? -7.048 -8.482 11.746 1.00 94.31 81 THR A N 1
ATOM 652 C CA . THR A 1 81 ? -6.730 -8.841 13.140 1.00 94.31 81 THR A CA 1
ATOM 653 C C . THR A 1 81 ? -6.913 -7.674 14.115 1.00 94.31 81 THR A C 1
ATOM 655 O O . THR A 1 81 ? -7.110 -7.890 15.312 1.00 94.31 81 THR A O 1
ATOM 658 N N . THR A 1 82 ? -6.925 -6.434 13.619 1.00 92.81 82 THR A N 1
ATOM 659 C CA . THR A 1 82 ? -7.188 -5.245 14.435 1.00 92.81 82 THR A CA 1
ATOM 660 C C . THR A 1 82 ? -8.692 -5.087 14.699 1.00 92.81 82 THR A C 1
ATOM 662 O O . THR A 1 82 ? -9.476 -5.085 13.744 1.00 92.81 82 THR A O 1
ATOM 665 N N . PRO A 1 83 ? -9.133 -4.905 15.962 1.00 91.94 83 PRO A N 1
ATOM 666 C CA . PRO A 1 83 ? -10.545 -4.708 16.280 1.00 91.94 83 PRO A CA 1
ATOM 667 C C . PRO A 1 83 ? -11.163 -3.514 15.543 1.00 91.94 83 PRO A C 1
ATOM 669 O O . PRO A 1 83 ? -10.583 -2.430 15.496 1.00 91.94 83 PRO A O 1
ATOM 672 N N . VAL A 1 84 ? -12.374 -3.704 15.012 1.00 87.50 84 VAL A N 1
ATOM 673 C CA . VAL A 1 84 ? -13.142 -2.639 14.348 1.00 87.50 84 VAL A CA 1
ATOM 674 C C . VAL A 1 84 ? -13.397 -1.496 15.327 1.00 87.50 84 VAL A C 1
ATOM 676 O O . VAL A 1 84 ? -13.859 -1.721 16.450 1.00 87.50 84 VAL A O 1
ATOM 679 N N . PHE A 1 85 ? -13.155 -0.261 14.886 1.00 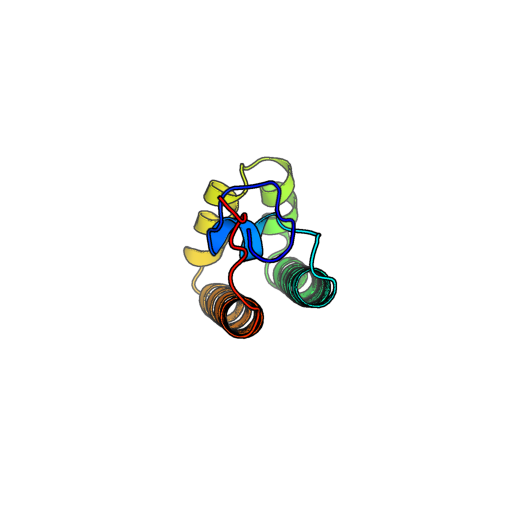79.62 85 PHE A N 1
ATOM 680 C CA . PHE A 1 85 ? -13.514 0.906 15.681 1.00 79.62 85 PHE A CA 1
ATOM 681 C C . PHE A 1 85 ? -15.034 1.094 15.666 1.00 79.62 85 PHE A C 1
ATOM 683 O O . PHE A 1 85 ? -15.631 1.342 14.621 1.00 79.62 85 PHE A O 1
ATOM 690 N N . ARG A 1 86 ? -15.664 0.987 16.838 1.00 74.94 86 ARG A N 1
ATOM 691 C CA . ARG A 1 86 ? -17.068 1.351 17.053 1.00 74.94 86 ARG A CA 1
ATOM 692 C C . ARG A 1 86 ? -17.086 2.624 17.891 1.00 74.94 86 ARG A C 1
ATOM 694 O O . ARG A 1 86 ? -16.619 2.591 19.028 1.00 74.94 86 ARG A O 1
ATOM 701 N N . SER A 1 87 ? -17.603 3.734 17.362 1.00 63.88 87 SER A N 1
ATOM 702 C CA . SER A 1 87 ? -17.952 4.862 18.230 1.00 63.88 87 SER A CA 1
ATOM 703 C C . SER A 1 87 ? -19.115 4.409 19.109 1.00 63.88 87 SER A C 1
ATOM 705 O O . SER A 1 87 ? -20.124 3.940 18.580 1.00 63.88 87 SER A O 1
ATOM 707 N N . ALA A 1 88 ? -18.969 4.489 20.432 1.00 58.97 88 ALA A N 1
ATOM 708 C CA . ALA A 1 88 ? -20.109 4.318 21.324 1.00 58.97 88 ALA A CA 1
ATOM 709 C C . ALA A 1 88 ? -21.149 5.387 20.955 1.00 58.97 88 ALA A C 1
ATOM 711 O O . ALA A 1 88 ? -20.809 6.569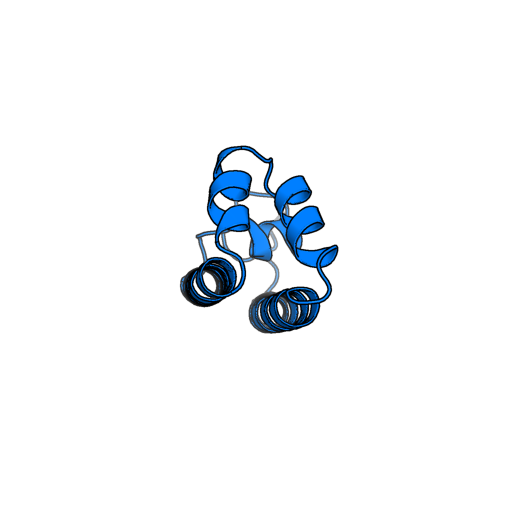 20.904 1.00 58.97 88 ALA A O 1
ATOM 712 N N . VAL A 1 89 ? -22.351 4.934 20.596 1.00 45.97 89 VAL A N 1
ATOM 713 C CA . VAL A 1 89 ? -23.527 5.785 20.368 1.00 45.97 89 VAL A CA 1
ATOM 714 C C . VAL A 1 89 ? -24.077 6.217 21.716 1.00 45.97 89 VAL A C 1
ATOM 716 O O . VAL A 1 89 ? -24.140 5.339 22.608 1.00 45.97 89 VAL A O 1
#

Sequence (89 aa):
CRFCKIEVETPEHALLTCDASPEVVSLRTAFFGKLFIDVPTLRVLMEILEPSEFFKTMIYERSTIALVAKFAYEVLEVFYTTPVFRSAV

Secondary structure (DSSP, 8-state):
-TTTSSS---HHIIIII--S-HHHHHHHHHHHHHHHHH-THHHHHHHHS-HHHHHHHHHHSTTTHHHHHHHHHHHHHHHHHSPPP----

Radius of gyration: 13.77 Å; Cα contacts (8 Å, |Δi|>4): 82; chains: 1; bounding box: 38×23×36 Å

Foldseek 3Di:
DLQPVPDDDDLLCLQQPDPRDVQSVVLNVVLVVVVCVQPVVLVVVVVVDDRVVSLVVQCVDPSRVVSSVVSSVSSVVVSVVRDDDDDDD

Mean predicted aligned error: 4.1 Å

Organism: NCBI:txid1033014

pLDDT: mean 90.13, std 7.88, range [45.97, 97.44]

Solvent-accessible surface area (backbone atoms only — not comparable to full-atom values): 5239 Å² total; per-residue (Å²): 34,59,65,67,72,74,57,76,73,46,71,63,43,53,66,74,70,44,72,61,37,70,67,48,42,49,53,46,51,53,47,52,57,50,48,38,70,79,41,52,69,55,55,61,42,57,78,73,40,57,70,73,58,37,53,51,59,46,56,72,38,83,87,36,32,65,58,50,53,50,50,52,51,60,43,47,54,57,51,72,72,46,69,78,71,73,81,86,126